Protein AF-A0A8H7E690-F1 (afdb_monomer_lite)

Sequence (75 aa):
MSRNVSKTPQLLDPNNPSCEPERQHVKIKAVIKLYEDGKIDGIKHVSVMNRMIVSRYEIFKDPHYFWTEGRHYQL

Foldseek 3Di:
DDDDPPDPPCQPPPPNPLNPPVLVVVVVVLVVVCVVVVVDDLADWWKAFPSDTDDPVVCVVPVSGMDIGHDDDDD

Structure (mmCIF, N/CA/C/O backbone):
data_AF-A0A8H7E690-F1
#
_entry.id   AF-A0A8H7E690-F1
#
loop_
_atom_site.group_PDB
_atom_site.id
_atom_site.type_symbol
_atom_site.label_atom_id
_atom_site.label_alt_id
_atom_site.label_comp_id
_atom_site.label_asym_id
_atom_site.label_entity_id
_atom_site.label_seq_id
_atom_site.pdbx_PDB_ins_code
_atom_site.Cartn_x
_atom_site.Cartn_y
_atom_site.Cartn_z
_atom_site.occupancy
_atom_site.B_iso_or_equiv
_atom_site.auth_seq_id
_atom_site.auth_comp_id
_atom_site.auth_asym_id
_atom_site.auth_atom_id
_atom_site.pdbx_PDB_model_num
ATOM 1 N N . MET A 1 1 ? -14.742 26.756 -8.983 1.00 33.47 1 MET A N 1
ATOM 2 C CA . MET A 1 1 ? -14.117 26.082 -10.143 1.00 33.47 1 MET A CA 1
ATOM 3 C C . MET A 1 1 ? -13.749 24.666 -9.734 1.00 33.47 1 MET A C 1
ATOM 5 O O . MET A 1 1 ? -12.823 24.488 -8.953 1.00 33.47 1 MET A O 1
ATOM 9 N N . SER A 1 2 ? -14.512 23.680 -10.193 1.00 36.88 2 SER A N 1
ATOM 10 C CA . SER A 1 2 ? -14.292 22.259 -9.911 1.00 36.88 2 SER A CA 1
ATOM 11 C C . SER A 1 2 ? -13.093 21.772 -10.729 1.00 36.88 2 SER A C 1
ATOM 13 O O . SER A 1 2 ? -13.174 21.715 -11.954 1.00 36.88 2 SER A O 1
ATOM 15 N N . ARG A 1 3 ? -11.952 21.494 -10.086 1.00 36.91 3 ARG A N 1
ATOM 16 C CA . ARG A 1 3 ? -10.798 20.890 -10.770 1.00 36.91 3 ARG A CA 1
ATOM 17 C C . ARG A 1 3 ? -10.970 19.378 -10.779 1.00 36.91 3 ARG A C 1
ATOM 19 O O . ARG A 1 3 ? -10.974 18.748 -9.728 1.00 36.91 3 ARG A O 1
ATOM 26 N N . ASN A 1 4 ? -11.117 18.832 -11.981 1.00 37.72 4 ASN A N 1
ATOM 27 C CA . ASN A 1 4 ? -11.138 17.401 -12.238 1.00 37.72 4 ASN A CA 1
ATOM 28 C C . ASN A 1 4 ? -9.853 16.752 -11.700 1.00 37.72 4 ASN A C 1
ATOM 30 O O . ASN A 1 4 ? -8.749 17.257 -11.911 1.00 37.72 4 ASN A O 1
ATOM 34 N N . VAL A 1 5 ? -10.016 15.641 -10.984 1.00 46.16 5 VAL A N 1
ATOM 35 C CA . VAL A 1 5 ? -8.933 14.796 -10.475 1.00 46.16 5 VAL A CA 1
ATOM 36 C C . VAL A 1 5 ? -8.210 14.177 -11.673 1.00 46.16 5 VAL A C 1
ATOM 38 O O . VAL A 1 5 ? -8.631 13.159 -12.206 1.00 46.16 5 VAL A O 1
ATOM 41 N N . SER A 1 6 ? -7.134 14.808 -12.135 1.00 38.03 6 SER A N 1
ATOM 42 C CA . SER A 1 6 ? -6.262 14.253 -13.175 1.00 38.03 6 SER A CA 1
ATOM 43 C C . SER A 1 6 ? -4.798 14.443 -12.791 1.00 38.03 6 SER A C 1
ATOM 45 O O . SER A 1 6 ? -4.025 15.134 -13.450 1.00 38.03 6 SER A O 1
ATOM 47 N N . LYS A 1 7 ? -4.415 13.831 -11.673 1.00 42.62 7 LYS A N 1
ATOM 48 C CA . LYS A 1 7 ? -3.050 13.345 -11.495 1.00 42.62 7 LYS A CA 1
ATOM 49 C C . LYS A 1 7 ? -3.156 11.843 -11.322 1.00 42.62 7 LYS A C 1
ATOM 51 O O . LYS A 1 7 ? -3.151 11.341 -10.204 1.00 42.62 7 LYS A O 1
ATOM 56 N N . THR A 1 8 ? -3.288 11.126 -12.433 1.00 45.62 8 THR A N 1
ATOM 57 C CA . THR A 1 8 ? -2.820 9.742 -12.469 1.00 45.62 8 THR A CA 1
ATOM 58 C C . THR A 1 8 ? -1.400 9.782 -11.898 1.00 45.62 8 THR A C 1
ATOM 60 O O . THR A 1 8 ? -0.607 10.612 -12.362 1.00 45.62 8 THR A O 1
ATOM 63 N N . PRO A 1 9 ? -1.073 9.021 -10.839 1.00 52.88 9 PRO A N 1
ATOM 64 C CA . PRO A 1 9 ? 0.290 8.986 -10.334 1.00 52.88 9 PRO A CA 1
ATOM 65 C C . PRO A 1 9 ? 1.207 8.710 -11.523 1.00 52.88 9 PRO A C 1
ATOM 67 O O . PRO A 1 9 ? 0.915 7.802 -12.291 1.00 52.88 9 PRO A O 1
ATOM 70 N N . GLN A 1 10 ? 2.295 9.467 -11.687 1.00 53.31 10 GLN A N 1
ATOM 71 C CA . GLN A 1 10 ? 3.298 9.253 -12.751 1.00 53.31 10 GLN A CA 1
ATOM 72 C C . GLN A 1 10 ? 3.798 7.799 -12.802 1.00 53.31 10 GLN A C 1
ATOM 74 O O . GLN A 1 10 ? 4.352 7.359 -13.800 1.00 53.31 10 GLN A O 1
ATOM 79 N N . LEU A 1 11 ? 3.584 7.057 -11.715 1.00 53.62 11 LEU A N 1
ATOM 80 C CA . LEU A 1 11 ? 3.760 5.622 -11.608 1.00 53.62 11 LEU A CA 1
ATOM 81 C C . LEU A 1 11 ? 2.920 4.850 -12.646 1.00 53.62 11 LEU A C 1
ATOM 83 O O . LEU A 1 11 ? 3.461 3.982 -13.304 1.00 53.62 11 LEU A O 1
ATOM 87 N N . LEU A 1 12 ? 1.652 5.200 -12.869 1.00 58.66 12 LEU A N 1
ATOM 88 C CA . LEU A 1 12 ? 0.745 4.512 -13.802 1.00 58.66 12 LEU A CA 1
ATOM 89 C C . LEU A 1 12 ? 0.873 4.974 -15.263 1.00 58.66 12 LEU A C 1
ATOM 91 O O . LEU A 1 12 ? 0.089 4.535 -16.101 1.00 58.66 12 LEU A O 1
ATOM 95 N N . ASP A 1 13 ? 1.804 5.879 -15.573 1.00 67.50 13 ASP A N 1
ATOM 96 C CA . ASP A 1 13 ? 2.067 6.277 -16.955 1.00 67.50 13 ASP A CA 1
ATOM 97 C C . ASP A 1 13 ? 2.945 5.207 -17.627 1.00 67.50 13 ASP A C 1
ATOM 99 O O . ASP A 1 13 ? 4.105 5.044 -17.239 1.00 67.50 13 ASP A O 1
ATOM 103 N N . PRO A 1 14 ? 2.436 4.467 -18.628 1.00 64.75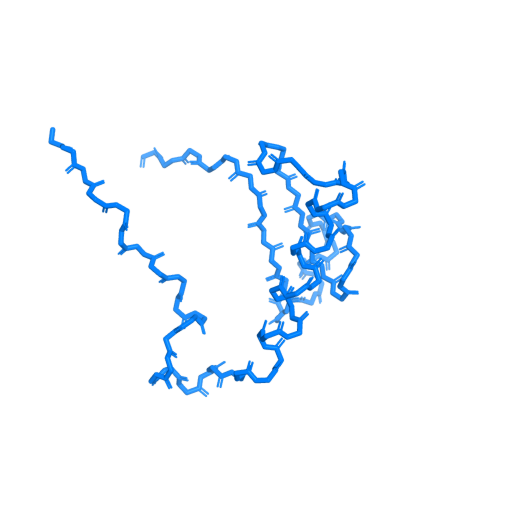 14 PRO A N 1
ATOM 104 C CA . PRO A 1 14 ? 3.226 3.459 -19.330 1.00 64.75 14 PRO A CA 1
ATOM 105 C C . PRO A 1 14 ? 4.407 4.059 -20.108 1.00 64.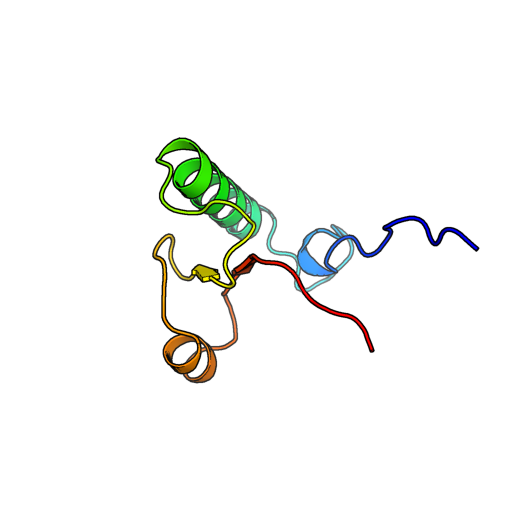75 14 PRO A C 1
ATOM 107 O O . PRO A 1 14 ? 5.331 3.325 -20.445 1.00 64.75 14 PRO A O 1
ATOM 110 N N . ASN A 1 15 ? 4.410 5.371 -20.374 1.00 71.25 15 ASN A N 1
ATOM 111 C CA . ASN A 1 15 ? 5.521 6.062 -21.034 1.00 71.25 15 ASN A CA 1
ATOM 112 C C . ASN A 1 15 ? 6.594 6.548 -20.050 1.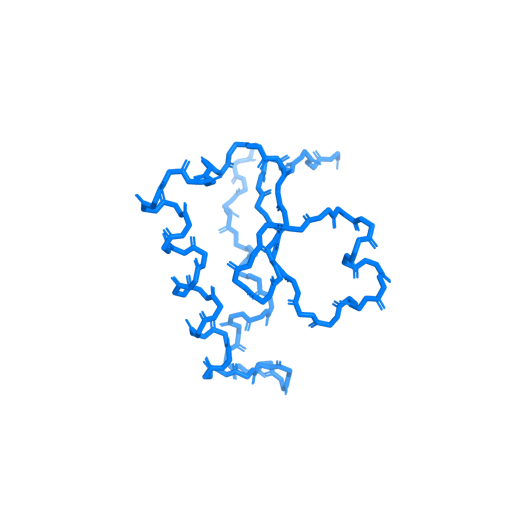00 71.25 15 ASN A C 1
ATOM 114 O O . ASN A 1 15 ? 7.628 7.065 -20.476 1.00 71.25 15 ASN A O 1
ATOM 118 N N . ASN A 1 16 ? 6.372 6.409 -18.740 1.00 70.25 16 ASN A N 1
ATOM 119 C CA . ASN A 1 16 ? 7.383 6.752 -17.755 1.00 70.25 16 ASN A CA 1
ATOM 120 C C . ASN A 1 16 ? 8.487 5.675 -17.771 1.00 70.25 16 ASN A C 1
ATOM 122 O O . ASN A 1 16 ? 8.192 4.512 -17.509 1.00 70.25 16 ASN A O 1
ATOM 126 N N . PRO A 1 17 ? 9.765 6.022 -18.007 1.00 67.94 17 PRO A N 1
ATOM 127 C CA . PRO A 1 17 ? 10.864 5.052 -17.995 1.00 67.94 17 PRO A CA 1
ATOM 128 C C . PRO A 1 17 ? 11.099 4.399 -16.621 1.00 67.94 17 PRO A C 1
ATOM 130 O O . PRO A 1 17 ? 11.765 3.375 -16.534 1.00 67.94 17 PRO A O 1
ATOM 133 N N . SER A 1 18 ? 10.555 4.969 -15.541 1.00 68.12 18 SER A N 1
ATOM 134 C CA . SER A 1 18 ? 10.521 4.358 -14.201 1.00 68.12 18 SER A CA 1
ATOM 135 C C . SER A 1 18 ? 9.276 3.491 -13.959 1.00 68.12 18 SER A C 1
ATOM 137 O O . SER A 1 18 ? 9.070 2.991 -12.850 1.00 68.12 18 SER A O 1
ATOM 139 N N . CYS A 1 19 ? 8.410 3.335 -14.963 1.00 64.88 19 CYS A N 1
ATOM 140 C CA . CYS A 1 19 ? 7.272 2.435 -14.902 1.00 64.88 19 CYS A CA 1
ATOM 141 C C . CYS A 1 19 ? 7.771 0.994 -15.020 1.00 64.88 19 CYS A C 1
ATOM 143 O O . CYS A 1 19 ? 8.318 0.590 -16.041 1.00 64.88 19 CYS A O 1
ATOM 145 N N . GLU A 1 20 ? 7.574 0.214 -13.958 1.00 74.94 20 GLU A N 1
ATOM 146 C CA . GLU A 1 20 ? 7.791 -1.233 -13.942 1.00 74.94 20 GLU A CA 1
ATOM 147 C C . GLU A 1 20 ? 6.416 -1.917 -13.830 1.00 74.94 20 GLU A C 1
ATOM 149 O O . GLU A 1 20 ? 5.949 -2.168 -12.709 1.00 74.94 20 GLU A O 1
ATOM 154 N N . PRO A 1 21 ? 5.730 -2.199 -14.956 1.00 73.69 21 PRO A N 1
ATOM 155 C CA . PRO A 1 21 ? 4.310 -2.561 -14.962 1.00 73.69 21 PRO A CA 1
ATOM 156 C C . PRO A 1 21 ? 4.004 -3.805 -14.126 1.00 73.69 21 PRO A C 1
ATOM 158 O O . PRO A 1 21 ? 3.046 -3.829 -13.355 1.00 73.69 21 PRO A O 1
ATOM 161 N N . GLU A 1 22 ? 4.859 -4.826 -14.211 1.00 78.62 22 GLU A N 1
ATOM 162 C CA . GLU A 1 22 ? 4.692 -6.070 -13.455 1.00 78.62 22 GLU A CA 1
ATOM 163 C C . GLU A 1 22 ? 4.756 -5.833 -11.942 1.00 78.62 22 GLU A C 1
ATOM 165 O O . GLU A 1 22 ? 3.909 -6.307 -11.179 1.00 78.62 22 GLU A O 1
ATOM 170 N N . ARG A 1 23 ? 5.734 -5.037 -11.494 1.00 76.00 23 ARG A N 1
ATOM 171 C CA . ARG A 1 23 ? 5.913 -4.711 -10.075 1.00 76.00 23 ARG A CA 1
ATOM 172 C C . ARG A 1 23 ? 4.798 -3.808 -9.564 1.00 76.00 23 ARG A C 1
ATOM 174 O O . ARG A 1 23 ? 4.375 -3.958 -8.418 1.00 76.00 23 ARG A O 1
ATOM 181 N N . GLN A 1 24 ? 4.298 -2.896 -10.390 1.00 75.56 24 GLN A N 1
ATOM 182 C CA . GLN A 1 24 ? 3.156 -2.057 -10.038 1.00 75.56 24 GLN A CA 1
ATOM 183 C C . GLN A 1 24 ? 1.868 -2.862 -9.919 1.00 75.56 24 GLN A C 1
ATOM 185 O O . GLN A 1 24 ? 1.152 -2.699 -8.934 1.00 75.56 24 GLN A O 1
ATOM 190 N N . HIS A 1 25 ? 1.610 -3.788 -10.843 1.00 81.94 25 HIS A N 1
ATOM 191 C CA . HIS A 1 25 ? 0.442 -4.667 -10.776 1.00 81.94 25 HIS A CA 1
ATOM 192 C C . HIS A 1 25 ? 0.413 -5.477 -9.479 1.00 81.94 25 HIS A C 1
ATOM 194 O O . HIS A 1 25 ? -0.616 -5.571 -8.808 1.00 81.94 25 HIS A O 1
ATOM 200 N N . VAL A 1 26 ? 1.569 -6.010 -9.070 1.00 83.06 26 VAL A N 1
ATOM 201 C CA . VAL A 1 26 ? 1.720 -6.714 -7.790 1.00 83.06 26 VAL A CA 1
ATOM 202 C C . VAL A 1 26 ? 1.416 -5.803 -6.595 1.00 83.06 26 VAL A C 1
ATOM 204 O O . VAL A 1 26 ? 0.789 -6.253 -5.633 1.00 83.06 26 VAL A O 1
ATOM 207 N N . LYS A 1 27 ? 1.837 -4.534 -6.639 1.00 78.88 27 LYS A N 1
ATOM 208 C CA . LYS A 1 27 ? 1.583 -3.554 -5.570 1.00 78.88 27 LYS A CA 1
ATOM 209 C C . LYS A 1 27 ? 0.111 -3.163 -5.495 1.00 78.88 27 LYS A C 1
ATOM 211 O O . LYS A 1 27 ? -0.456 -3.201 -4.408 1.00 78.88 27 LYS A O 1
ATOM 216 N N . ILE A 1 28 ? -0.517 -2.873 -6.632 1.00 83.62 28 ILE A N 1
ATOM 217 C CA . ILE A 1 28 ? -1.943 -2.528 -6.712 1.00 83.62 28 ILE A CA 1
ATOM 218 C C . ILE A 1 28 ? -2.787 -3.685 -6.176 1.00 83.62 28 ILE A C 1
ATOM 220 O O . ILE A 1 28 ? -3.616 -3.474 -5.296 1.00 83.62 28 ILE A O 1
ATOM 224 N N . LYS A 1 29 ? -2.516 -4.926 -6.606 1.00 88.06 29 LYS A N 1
ATOM 225 C CA . LYS A 1 29 ? -3.194 -6.116 -6.067 1.00 88.06 29 LYS A CA 1
ATOM 226 C C . LYS A 1 29 ? -3.037 -6.255 -4.554 1.00 88.06 29 LYS A C 1
ATOM 228 O O . LYS A 1 29 ? -3.982 -6.641 -3.876 1.00 88.06 29 LYS A O 1
ATOM 233 N N . ALA A 1 30 ? -1.854 -5.955 -4.020 1.00 87.62 30 ALA A N 1
ATOM 234 C CA . ALA A 1 30 ? -1.625 -6.015 -2.583 1.00 87.62 30 ALA A CA 1
ATOM 235 C C . ALA A 1 30 ? -2.425 -4.951 -1.820 1.00 87.62 30 ALA A C 1
ATOM 237 O O . ALA A 1 30 ? -3.024 -5.278 -0.802 1.00 87.62 30 ALA A O 1
ATOM 238 N N . VAL A 1 31 ? -2.468 -3.712 -2.318 1.00 87.25 31 VAL A N 1
ATOM 239 C CA . VAL A 1 31 ? -3.264 -2.630 -1.716 1.00 87.25 31 VAL A CA 1
ATOM 240 C C . VAL A 1 31 ? -4.758 -2.953 -1.787 1.00 87.25 31 VAL A C 1
ATOM 242 O O . VAL A 1 31 ? -5.436 -2.850 -0.771 1.00 87.25 31 VAL A O 1
ATOM 245 N N . ILE A 1 32 ? -5.258 -3.434 -2.932 1.00 88.88 32 ILE A N 1
ATOM 246 C CA . ILE A 1 32 ? -6.654 -3.886 -3.082 1.00 88.88 32 ILE A CA 1
ATOM 247 C C . ILE A 1 32 ? -6.985 -4.959 -2.043 1.00 88.88 32 ILE A C 1
ATOM 249 O O . ILE A 1 32 ? -7.976 -4.833 -1.334 1.00 88.88 32 ILE A O 1
ATOM 253 N N . LYS A 1 33 ? -6.119 -5.963 -1.872 1.00 91.31 33 LYS A N 1
ATOM 254 C CA . LYS A 1 33 ? -6.342 -7.004 -0.864 1.00 91.31 33 LYS A CA 1
ATOM 255 C C . LYS A 1 33 ? -6.395 -6.443 0.562 1.00 91.31 33 LYS A C 1
ATOM 257 O O . LYS A 1 33 ? -7.165 -6.930 1.377 1.00 91.31 33 LYS A O 1
ATOM 262 N N . LEU A 1 34 ? -5.605 -5.417 0.885 1.00 90.25 34 LEU A N 1
ATOM 263 C CA . LEU A 1 34 ? -5.677 -4.758 2.195 1.00 90.25 34 LEU A CA 1
ATOM 264 C C . LEU A 1 34 ? -7.008 -4.017 2.400 1.00 90.25 34 LEU A C 1
ATOM 266 O O . LEU A 1 34 ? -7.496 -3.982 3.530 1.00 90.25 34 LEU A O 1
ATOM 270 N N . TYR A 1 35 ? -7.586 -3.446 1.338 1.00 90.56 35 TYR A N 1
ATOM 271 C CA . TYR A 1 35 ? -8.936 -2.874 1.368 1.00 90.56 35 TYR A CA 1
ATOM 272 C C . TYR A 1 35 ? -9.998 -3.960 1.572 1.00 90.56 35 TYR A C 1
ATOM 274 O O . TYR A 1 35 ? -10.848 -3.826 2.448 1.00 90.56 35 TYR A O 1
ATOM 282 N N . GLU A 1 36 ? -9.928 -5.048 0.803 1.00 92.62 36 GLU A N 1
ATOM 283 C CA . GLU A 1 36 ? -10.857 -6.184 0.899 1.00 92.62 36 GLU A CA 1
ATOM 284 C C . GLU A 1 36 ? -10.802 -6.863 2.277 1.00 92.62 36 GLU A C 1
ATOM 286 O O . GLU A 1 36 ? -11.839 -7.204 2.841 1.00 92.62 36 GLU A O 1
ATOM 291 N N . ASP A 1 37 ? -9.604 -6.987 2.858 1.00 92.88 37 ASP A N 1
ATOM 292 C CA . ASP A 1 37 ? -9.378 -7.498 4.216 1.00 92.88 37 ASP A CA 1
ATOM 293 C C . ASP A 1 37 ? -9.852 -6.513 5.315 1.00 92.88 37 ASP A C 1
ATOM 295 O O . ASP A 1 37 ? -9.756 -6.827 6.503 1.00 92.88 37 ASP A O 1
ATOM 299 N N . GLY A 1 38 ? -10.287 -5.296 4.962 1.00 90.00 38 GLY A N 1
ATOM 300 C CA . GLY A 1 38 ? -10.689 -4.250 5.911 1.00 90.00 38 GLY A CA 1
ATOM 301 C C . GLY A 1 38 ? -9.537 -3.654 6.731 1.00 90.00 38 GLY A C 1
ATOM 302 O O . GLY A 1 38 ? -9.769 -3.008 7.753 1.00 90.00 38 GLY A O 1
ATOM 303 N N . LYS A 1 39 ? -8.284 -3.870 6.313 1.00 89.44 39 LYS A N 1
ATOM 304 C CA . LYS A 1 39 ? -7.081 -3.377 7.011 1.00 89.44 39 LYS A CA 1
ATOM 305 C C . LYS A 1 39 ? -6.794 -1.909 6.725 1.00 89.44 39 LYS A C 1
ATOM 307 O O . LYS A 1 39 ? -6.167 -1.240 7.545 1.00 89.44 39 LYS A O 1
ATOM 312 N N . ILE A 1 40 ? -7.227 -1.422 5.567 1.00 89.06 40 ILE A N 1
ATOM 313 C CA . ILE A 1 40 ? -7.165 -0.012 5.185 1.00 89.06 40 ILE A CA 1
ATOM 314 C C . ILE A 1 40 ? -8.541 0.433 4.692 1.00 89.06 40 ILE A C 1
ATOM 316 O O . ILE A 1 40 ? -9.275 -0.346 4.091 1.00 89.06 40 ILE A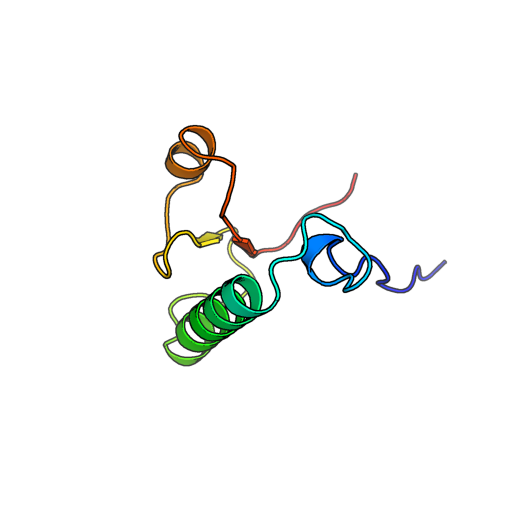 O 1
ATOM 320 N N . ASP A 1 41 ? -8.889 1.685 4.974 1.00 87.06 41 ASP A N 1
ATOM 321 C CA . ASP A 1 41 ? -10.211 2.261 4.697 1.00 87.06 41 ASP A CA 1
ATOM 322 C C . ASP A 1 41 ? -10.155 3.449 3.720 1.00 87.06 41 ASP A C 1
ATOM 324 O O . ASP A 1 41 ? -11.186 4.020 3.375 1.00 87.06 41 ASP A O 1
ATOM 328 N N . GLY A 1 42 ? -8.952 3.846 3.287 1.00 81.94 42 GLY A N 1
ATOM 329 C CA . GLY A 1 42 ? -8.721 5.009 2.421 1.00 81.94 42 GLY A CA 1
ATOM 330 C C . GLY A 1 42 ? -8.975 6.361 3.097 1.00 81.94 42 GLY A C 1
ATOM 331 O O . GLY A 1 42 ? -8.795 7.414 2.485 1.00 81.94 42 GLY A O 1
ATOM 332 N N . ILE A 1 43 ? -9.375 6.363 4.371 1.00 83.19 43 ILE A N 1
ATOM 333 C CA . ILE A 1 43 ? -9.615 7.571 5.164 1.00 83.19 43 ILE A CA 1
ATOM 334 C C . ILE A 1 43 ? -8.371 7.880 5.987 1.00 83.19 43 ILE A C 1
ATOM 336 O O . ILE A 1 43 ? -7.879 9.015 5.971 1.00 83.19 43 ILE A O 1
ATOM 340 N N . LYS A 1 44 ? -7.861 6.877 6.706 1.00 81.69 44 LYS A N 1
ATOM 341 C CA . LYS A 1 44 ? -6.666 7.017 7.536 1.00 81.69 44 LYS A CA 1
ATOM 342 C C . LYS A 1 44 ? -5.428 7.106 6.661 1.00 81.69 44 LYS A C 1
ATOM 344 O O . LYS A 1 44 ? -5.284 6.375 5.687 1.00 81.69 44 LYS A O 1
ATOM 349 N N . HIS A 1 45 ? -4.516 7.987 7.059 1.00 82.75 45 HIS A N 1
ATOM 350 C CA . HIS A 1 45 ? -3.230 8.098 6.398 1.00 82.75 45 HIS A CA 1
ATOM 351 C C . HIS A 1 45 ? -2.369 6.883 6.748 1.00 82.75 45 HIS A C 1
ATOM 353 O O . HIS A 1 45 ? -1.873 6.768 7.871 1.00 82.75 45 HIS A O 1
ATOM 359 N N . VAL A 1 46 ? -2.201 5.980 5.790 1.00 86.06 46 VAL A N 1
ATOM 360 C CA . VAL A 1 46 ? -1.438 4.741 5.942 1.00 86.06 46 VAL A CA 1
ATOM 361 C C . VAL A 1 46 ? -0.445 4.609 4.808 1.00 86.06 46 VAL A C 1
ATOM 363 O O . VAL A 1 46 ? -0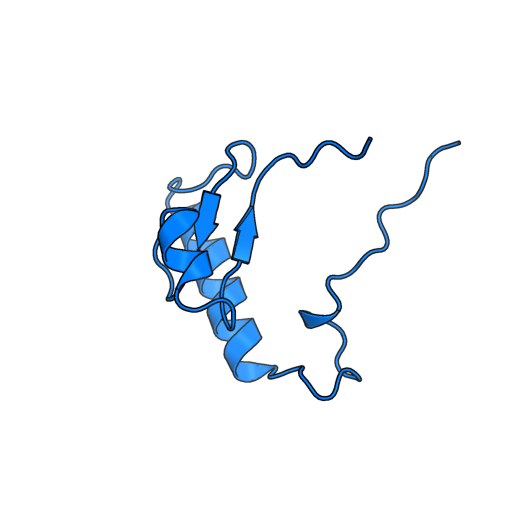.634 5.135 3.712 1.00 86.06 46 VAL A O 1
ATOM 366 N N . SER A 1 47 ? 0.620 3.875 5.074 1.00 86.81 47 SER A N 1
ATOM 367 C CA . SER A 1 47 ? 1.630 3.604 4.073 1.00 86.81 47 SER A CA 1
ATOM 368 C C . SER A 1 47 ? 1.825 2.116 3.919 1.00 86.81 47 SER A C 1
ATOM 370 O O . SER A 1 47 ? 1.861 1.382 4.902 1.00 86.81 47 SER A O 1
ATOM 372 N N . VAL A 1 48 ? 1.923 1.673 2.674 1.00 85.00 48 VAL A N 1
ATOM 373 C CA . VAL A 1 48 ? 2.040 0.272 2.304 1.00 85.00 48 VAL A CA 1
ATOM 374 C C . VAL A 1 48 ? 3.365 0.070 1.593 1.00 85.00 48 VAL A C 1
ATOM 376 O O . VAL A 1 48 ? 3.629 0.672 0.554 1.00 85.00 48 VAL A O 1
ATOM 379 N N . MET A 1 49 ? 4.191 -0.809 2.142 1.00 84.38 49 MET A N 1
ATOM 380 C CA . MET A 1 49 ? 5.465 -1.217 1.559 1.00 84.38 49 MET A CA 1
ATOM 381 C C . MET A 1 49 ? 5.561 -2.735 1.665 1.00 84.38 49 MET A C 1
ATOM 383 O O . MET A 1 49 ? 5.192 -3.316 2.682 1.00 84.38 49 MET A O 1
ATOM 387 N N . ASN A 1 50 ? 5.985 -3.406 0.591 1.00 80.75 50 ASN A N 1
ATOM 388 C CA . ASN A 1 50 ? 6.077 -4.872 0.548 1.00 80.75 50 ASN A CA 1
ATOM 389 C C . ASN A 1 50 ? 4.801 -5.597 1.027 1.00 80.75 50 ASN A C 1
ATOM 391 O O . ASN A 1 50 ? 4.871 -6.625 1.695 1.00 80.75 50 ASN A O 1
ATOM 395 N N . ARG A 1 51 ? 3.622 -5.076 0.649 1.00 81.75 51 ARG A N 1
ATOM 396 C CA . ARG A 1 51 ? 2.290 -5.613 1.010 1.00 81.75 51 ARG A CA 1
ATOM 397 C C . ARG A 1 51 ? 1.931 -5.522 2.500 1.00 81.75 51 ARG A C 1
ATOM 399 O O . ARG A 1 51 ? 0.942 -6.118 2.918 1.00 81.75 51 ARG A O 1
ATOM 406 N N . MET A 1 52 ? 2.705 -4.784 3.289 1.00 84.75 52 MET A N 1
ATOM 407 C CA . MET A 1 52 ? 2.470 -4.569 4.714 1.00 84.75 52 MET A CA 1
ATOM 408 C C . MET A 1 52 ? 2.212 -3.093 4.991 1.00 84.75 52 MET A C 1
ATOM 410 O O . MET A 1 52 ? 2.749 -2.226 4.302 1.00 84.75 52 MET A O 1
ATOM 414 N N . ILE A 1 53 ? 1.388 -2.818 6.003 1.00 87.19 53 ILE A N 1
ATOM 415 C CA . ILE A 1 53 ? 1.216 -1.463 6.524 1.00 87.19 53 ILE A CA 1
ATOM 416 C C . ILE A 1 53 ? 2.463 -1.139 7.345 1.00 87.19 53 ILE A C 1
ATOM 418 O O . ILE A 1 53 ? 2.778 -1.853 8.295 1.00 87.19 53 ILE A O 1
ATOM 422 N N . VAL A 1 54 ? 3.163 -0.079 6.962 1.00 87.12 54 VAL A N 1
ATOM 423 C CA . VAL A 1 54 ? 4.399 0.379 7.598 1.00 87.12 54 VAL A CA 1
ATOM 424 C C . VAL A 1 54 ? 4.226 1.789 8.138 1.00 87.12 54 VAL A C 1
ATOM 426 O O . VAL A 1 54 ? 3.357 2.556 7.706 1.00 87.12 54 VAL A O 1
ATOM 429 N N . SER A 1 55 ? 5.069 2.149 9.097 1.00 84.06 55 SER A N 1
ATOM 430 C CA . SER A 1 55 ? 5.114 3.510 9.616 1.00 84.06 55 SER A CA 1
ATOM 431 C C . SER A 1 55 ? 5.713 4.475 8.589 1.00 84.06 55 SER A C 1
ATOM 433 O O . SER A 1 55 ? 6.523 4.109 7.737 1.00 84.06 55 SER A O 1
ATOM 435 N N . ARG A 1 56 ? 5.385 5.765 8.722 1.00 80.00 56 ARG A N 1
ATOM 436 C CA . ARG A 1 56 ? 5.966 6.816 7.872 1.00 80.00 56 ARG A CA 1
ATOM 437 C C . ARG A 1 56 ? 7.497 6.866 7.961 1.00 80.00 56 ARG A C 1
ATOM 439 O O . ARG A 1 56 ? 8.150 7.212 6.986 1.00 80.00 56 ARG A O 1
ATOM 446 N N . TYR A 1 57 ? 8.068 6.524 9.116 1.00 81.25 57 TYR A N 1
ATOM 447 C CA . TYR A 1 57 ? 9.516 6.530 9.330 1.00 81.25 57 TYR A CA 1
ATOM 448 C C . TYR A 1 57 ? 10.231 5.406 8.572 1.00 81.25 57 TYR A C 1
ATOM 450 O O . TYR A 1 57 ? 11.323 5.618 8.053 1.00 81.25 57 TYR A O 1
ATOM 458 N N . GLU A 1 58 ? 9.612 4.230 8.462 1.00 79.44 58 GLU A N 1
ATOM 459 C CA . GLU A 1 58 ? 10.184 3.096 7.723 1.00 79.44 58 GLU A CA 1
ATOM 460 C C . GLU A 1 58 ? 10.313 3.387 6.232 1.00 79.44 58 GLU A C 1
ATOM 462 O O . GLU A 1 58 ? 11.315 3.032 5.621 1.00 79.44 58 GLU A O 1
ATOM 467 N N . ILE A 1 59 ? 9.364 4.135 5.675 1.00 80.50 59 ILE A N 1
ATOM 468 C CA . ILE A 1 59 ? 9.417 4.586 4.284 1.00 80.50 59 ILE A CA 1
ATOM 469 C C . ILE A 1 59 ? 10.621 5.488 4.018 1.00 80.50 59 ILE A C 1
ATOM 471 O O . ILE A 1 59 ? 11.249 5.389 2.972 1.00 80.50 59 ILE A O 1
ATOM 475 N N . PHE A 1 60 ? 10.953 6.388 4.947 1.00 78.06 60 PHE A N 1
ATOM 476 C CA . PHE A 1 60 ? 12.073 7.311 4.750 1.00 78.06 60 PHE A CA 1
ATOM 477 C C . PHE A 1 60 ? 13.430 6.601 4.724 1.00 78.06 60 PHE A C 1
ATOM 479 O O . PHE A 1 60 ? 14.394 7.172 4.220 1.00 78.06 60 PHE A O 1
ATOM 486 N N . LYS A 1 61 ? 13.513 5.371 5.245 1.00 78.12 61 LYS A N 1
ATOM 487 C CA . LYS A 1 61 ? 14.733 4.557 5.187 1.00 78.12 61 LYS A CA 1
ATOM 488 C C . LYS A 1 61 ? 14.951 3.912 3.820 1.00 78.12 61 LYS A C 1
ATOM 490 O O . LYS A 1 61 ? 16.097 3.664 3.465 1.00 78.12 61 LYS A O 1
ATOM 495 N N . ASP A 1 62 ? 13.881 3.654 3.073 1.00 69.44 62 ASP A N 1
ATOM 496 C CA . ASP A 1 62 ? 13.934 3.109 1.716 1.00 69.44 62 ASP A CA 1
ATOM 497 C C . ASP A 1 62 ? 12.761 3.667 0.884 1.00 69.44 62 ASP A C 1
ATOM 499 O O . ASP A 1 62 ? 11.692 3.053 0.776 1.00 69.44 62 ASP A O 1
ATOM 503 N N . PRO A 1 63 ? 12.927 4.875 0.316 1.00 65.62 63 PRO A N 1
ATOM 504 C CA . PRO A 1 63 ? 11.835 5.614 -0.308 1.00 65.62 63 PRO A CA 1
ATOM 505 C C . PRO A 1 63 ? 11.442 5.067 -1.682 1.00 65.62 63 PRO A C 1
ATOM 507 O O . PRO A 1 63 ? 10.543 5.615 -2.320 1.00 65.62 63 PRO A O 1
ATOM 510 N N . HIS A 1 64 ? 12.098 4.019 -2.179 1.00 63.66 64 HIS A N 1
ATOM 511 C CA . HIS A 1 64 ? 11.956 3.657 -3.581 1.00 63.66 64 HIS A CA 1
ATOM 512 C C . HIS A 1 64 ? 10.636 2.944 -3.902 1.00 63.66 64 HIS A C 1
ATOM 514 O O . HIS A 1 64 ? 10.222 2.962 -5.060 1.00 63.66 64 HIS A O 1
ATOM 520 N N . TYR A 1 65 ? 9.920 2.362 -2.927 1.00 73.06 65 TYR A N 1
ATOM 521 C CA . TYR A 1 65 ? 8.821 1.437 -3.250 1.00 73.06 65 TYR A CA 1
ATOM 522 C C . TYR A 1 65 ? 7.661 1.390 -2.245 1.00 73.06 65 TYR A C 1
ATOM 524 O O . TYR A 1 65 ? 7.232 0.307 -1.838 1.00 73.06 65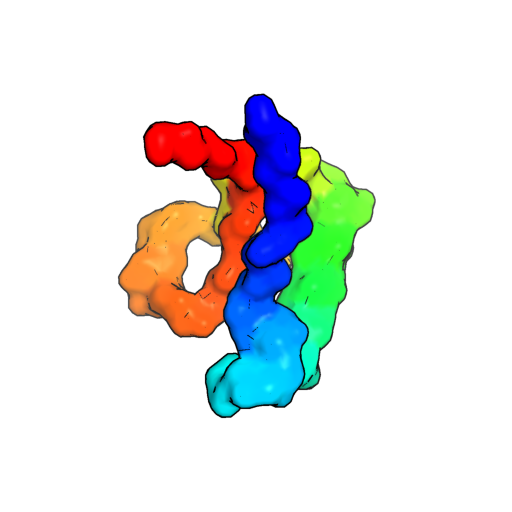 TYR A O 1
ATOM 532 N N . PHE A 1 66 ? 7.088 2.543 -1.909 1.00 77.50 66 PHE A N 1
ATOM 533 C CA . PHE A 1 66 ? 5.911 2.624 -1.042 1.00 77.50 66 PHE A CA 1
ATOM 534 C C . PHE A 1 66 ? 4.683 3.200 -1.757 1.00 77.50 66 PHE A C 1
ATOM 536 O O . PHE A 1 66 ? 4.782 3.903 -2.762 1.00 77.50 66 PHE A O 1
ATOM 543 N N . TRP A 1 67 ? 3.513 2.887 -1.212 1.00 81.81 67 TRP A N 1
ATOM 544 C CA . TRP A 1 67 ? 2.231 3.488 -1.549 1.00 81.81 67 TRP A CA 1
ATOM 545 C C . TRP A 1 67 ? 1.702 4.218 -0.317 1.00 81.81 67 TRP A C 1
ATOM 547 O O . TRP A 1 67 ? 1.821 3.703 0.793 1.00 81.81 67 TRP A O 1
ATOM 557 N N . THR A 1 68 ? 1.106 5.390 -0.493 1.00 80.25 68 THR A N 1
ATOM 558 C CA . THR A 1 68 ? 0.467 6.126 0.602 1.00 80.25 68 THR A CA 1
ATOM 559 C C . THR A 1 68 ? -1.005 6.295 0.280 1.00 80.25 68 THR A C 1
ATOM 561 O O . THR A 1 68 ? -1.347 6.803 -0.784 1.00 80.25 68 THR A O 1
ATOM 564 N N . GLU A 1 69 ? -1.854 5.857 1.201 1.00 77.81 69 GLU A N 1
ATOM 565 C CA . GLU A 1 69 ? -3.299 6.066 1.171 1.00 77.81 69 GLU A CA 1
ATOM 566 C C . GLU A 1 69 ? -3.703 7.078 2.233 1.00 77.81 69 GLU A C 1
ATOM 568 O O . GLU A 1 69 ? -3.069 7.168 3.286 1.00 77.81 69 GLU A O 1
ATOM 573 N N . GLY A 1 70 ? -4.800 7.786 1.983 1.00 75.56 70 GLY A N 1
ATOM 574 C CA . GLY A 1 70 ? -5.439 8.659 2.960 1.00 75.56 70 GLY A CA 1
ATOM 575 C C . GLY A 1 70 ? -5.830 10.019 2.398 1.00 75.56 70 GLY A C 1
ATOM 576 O O . GLY A 1 70 ? -5.481 10.408 1.282 1.00 75.56 70 GLY A O 1
ATOM 577 N N . ARG A 1 71 ? -6.571 10.784 3.203 1.00 75.31 71 ARG A N 1
ATOM 578 C CA . ARG A 1 71 ? -6.952 12.152 2.836 1.00 75.31 71 ARG A CA 1
ATOM 579 C C . ARG A 1 71 ? -5.741 13.078 2.895 1.00 75.31 71 ARG A C 1
ATOM 581 O O . ARG A 1 71 ? -5.227 13.378 3.971 1.00 75.31 71 ARG A O 1
ATOM 588 N N . HIS A 1 72 ? -5.335 13.576 1.735 1.00 67.69 72 HIS A N 1
ATOM 589 C CA . HIS A 1 72 ? -4.353 14.645 1.621 1.00 67.69 72 HIS A CA 1
ATOM 590 C C . HIS A 1 72 ? -5.071 15.987 1.484 1.00 67.69 72 HIS A C 1
ATOM 592 O O . HIS A 1 72 ? -5.841 16.196 0.548 1.00 67.69 72 HIS A O 1
ATOM 598 N N . TYR A 1 73 ? -4.806 16.907 2.408 1.00 70.44 73 TYR A N 1
ATOM 599 C CA . TYR A 1 73 ? -5.243 18.292 2.271 1.00 70.44 73 TYR A CA 1
ATOM 600 C C . TYR A 1 73 ? -4.239 19.023 1.379 1.00 70.44 73 TYR A C 1
ATOM 602 O O . TYR A 1 73 ? -3.055 19.096 1.709 1.00 70.44 73 TYR A O 1
ATOM 610 N N . GLN A 1 74 ? -4.696 19.528 0.236 1.00 59.72 74 GLN A N 1
ATOM 611 C CA . GLN A 1 74 ? -3.929 20.505 -0.533 1.00 59.72 74 GLN A CA 1
ATOM 612 C C . GLN A 1 74 ? -4.202 21.889 0.058 1.00 59.72 74 GLN A C 1
ATOM 614 O O . GLN A 1 74 ? -5.360 22.302 0.117 1.00 59.72 74 GLN A O 1
ATOM 619 N N . LEU A 1 75 ? -3.139 22.549 0.521 1.00 47.59 75 LEU A N 1
ATOM 620 C CA . LEU A 1 75 ? -3.127 23.974 0.861 1.00 47.59 75 LEU A CA 1
ATOM 621 C C . LEU A 1 75 ? -3.041 24.821 -0.413 1.00 47.59 75 LEU A C 1
ATOM 623 O O . LEU A 1 75 ? -2.348 24.376 -1.361 1.00 47.59 75 LEU A O 1
#

Organism: NCBI:txid364733

Radius of gyration: 13.51 Å; chains: 1; bounding box: 29×34×31 Å

pLDDT: mean 73.63, std 15.43, range [33.47, 92.88]

Secondary structure (DSSP, 8-state):
---------GGG-TT-TT--HHHHHHHHHHHHHHHHTTS--SSS-EEEETTEEE-HHHHHHSTTSEEEES-PPP-